Protein AF-V9LK10-F1 (afdb_monomer_lite)

Secondary structure (DSSP, 8-state):
---------TTSSSPPP-------PPPSSSPTT--PPPPPP----HHHHHHHHH--TT-EEEEE---SSS--EEEE---SSSSSSSSGGGS-----PPPPPPPPPPP---

pLDDT: mean 73.23, std 14.3, range [39.81, 94.94]

Structure (mmCIF, N/CA/C/O backbone):
data_AF-V9LK10-F1
#
_entry.id   AF-V9LK10-F1
#
loop_
_atom_site.group_PDB
_atom_site.id
_atom_site.type_symbol
_atom_site.label_atom_id
_atom_site.label_alt_id
_atom_site.label_comp_id
_atom_site.label_asym_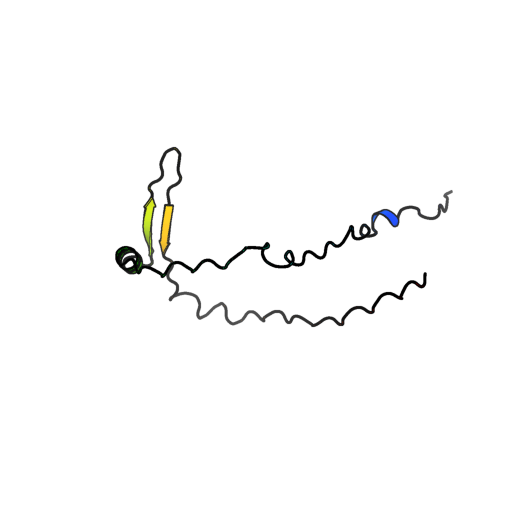id
_atom_site.label_entity_id
_atom_site.label_seq_id
_atom_site.pdbx_PDB_ins_code
_atom_site.Cartn_x
_atom_site.Cartn_y
_atom_site.Cartn_z
_atom_site.occupancy
_atom_site.B_iso_or_equiv
_atom_site.auth_seq_id
_atom_site.auth_comp_id
_atom_site.auth_asym_id
_atom_site.auth_atom_id
_atom_site.pdbx_PDB_model_num
ATOM 1 N N . ARG A 1 1 ? 53.555 -1.771 53.163 1.00 39.81 1 ARG A N 1
ATOM 2 C CA . ARG A 1 1 ? 52.237 -1.257 52.726 1.00 39.81 1 ARG A CA 1
ATOM 3 C C . ARG A 1 1 ? 52.320 -1.070 51.218 1.00 39.81 1 ARG A C 1
ATOM 5 O O . ARG A 1 1 ? 53.034 -0.173 50.812 1.00 39.81 1 ARG A O 1
ATOM 12 N N . SER A 1 2 ? 51.695 -2.010 50.497 1.00 40.66 2 SER A N 1
ATOM 13 C CA . SER A 1 2 ? 51.253 -2.029 49.085 1.00 40.66 2 SER A CA 1
ATOM 14 C C . SER A 1 2 ? 52.255 -1.591 48.000 1.00 40.66 2 SER A C 1
ATOM 16 O O . SER A 1 2 ? 52.613 -0.429 47.965 1.00 40.66 2 SER A O 1
ATOM 18 N N . SER A 1 3 ? 52.874 -2.471 47.199 1.00 47.81 3 SER A N 1
ATOM 19 C CA . SER A 1 3 ? 52.354 -3.380 46.147 1.00 47.81 3 SER A CA 1
ATOM 20 C C . SER A 1 3 ? 52.045 -2.672 44.819 1.00 47.81 3 SER A C 1
ATOM 22 O O . SER A 1 3 ? 50.881 -2.427 44.514 1.00 47.81 3 SER A O 1
ATOM 24 N N . ASP A 1 4 ? 53.084 -2.418 44.019 1.00 46.56 4 ASP A N 1
ATOM 25 C CA . ASP A 1 4 ? 52.957 -2.126 42.587 1.00 46.56 4 ASP A CA 1
ATOM 26 C C . ASP A 1 4 ? 52.949 -3.452 41.811 1.00 46.56 4 ASP A C 1
ATOM 28 O O . ASP A 1 4 ? 53.989 -4.013 41.465 1.00 46.56 4 ASP A O 1
ATOM 32 N N . LEU A 1 5 ? 51.751 -3.997 41.591 1.00 52.72 5 LEU A N 1
ATOM 33 C CA . LEU A 1 5 ? 51.518 -4.984 40.539 1.00 52.72 5 LEU A CA 1
ATOM 34 C C . LEU A 1 5 ? 51.401 -4.208 39.219 1.00 52.72 5 LEU A C 1
ATOM 36 O O . LEU A 1 5 ? 50.606 -3.26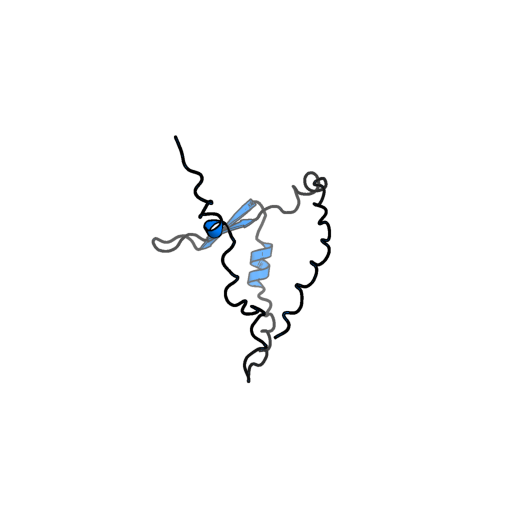7 39.166 1.00 52.72 5 LEU A O 1
ATOM 40 N N . PRO A 1 6 ? 52.142 -4.560 38.152 1.00 47.66 6 PRO A N 1
ATOM 41 C CA . PRO A 1 6 ? 51.912 -3.944 36.856 1.00 47.66 6 PRO A CA 1
ATOM 42 C C . PRO A 1 6 ? 50.502 -4.327 36.406 1.00 47.66 6 PRO A C 1
ATOM 44 O O . PRO A 1 6 ? 50.192 -5.510 36.264 1.00 47.66 6 PRO A O 1
ATOM 47 N N . GLY A 1 7 ? 49.656 -3.305 36.260 1.00 47.53 7 GLY A N 1
ATOM 48 C CA . GLY A 1 7 ? 48.239 -3.400 35.933 1.00 47.53 7 GLY A CA 1
ATOM 49 C C . GLY A 1 7 ? 47.981 -4.320 34.748 1.00 47.53 7 GLY A C 1
ATOM 50 O O . GLY A 1 7 ? 48.120 -3.937 33.585 1.00 47.53 7 GLY A O 1
ATOM 51 N N . GLY A 1 8 ? 47.590 -5.546 35.071 1.00 56.47 8 GLY A N 1
ATOM 52 C CA . GLY A 1 8 ? 46.763 -6.353 34.205 1.00 56.47 8 GLY A CA 1
ATOM 53 C C . GLY A 1 8 ? 45.336 -5.861 34.355 1.00 56.47 8 GLY A C 1
ATOM 54 O O . GLY A 1 8 ? 44.768 -6.068 35.417 1.00 56.47 8 GLY A O 1
ATOM 55 N N . ASP A 1 9 ? 44.815 -5.231 33.299 1.00 59.59 9 ASP A N 1
ATOM 56 C CA . ASP A 1 9 ? 43.380 -5.132 32.960 1.00 59.59 9 ASP A CA 1
ATOM 57 C C . ASP A 1 9 ? 43.036 -4.065 31.899 1.00 59.59 9 ASP A C 1
ATOM 59 O O . ASP A 1 9 ? 41.866 -3.836 31.625 1.00 59.59 9 ASP A O 1
ATOM 63 N N . ASN A 1 10 ? 43.987 -3.492 31.152 1.00 56.00 10 ASN A N 1
ATOM 64 C CA . ASN A 1 10 ? 43.611 -2.672 29.982 1.00 56.00 10 ASN A CA 1
ATOM 65 C C . ASN A 1 10 ? 43.161 -3.498 28.756 1.00 56.00 10 ASN A C 1
ATOM 67 O O . ASN A 1 10 ? 42.811 -2.935 27.721 1.00 56.00 10 ASN A O 1
ATOM 71 N N . LEU A 1 11 ? 43.150 -4.834 28.850 1.00 55.84 11 LEU A N 1
ATOM 72 C CA . LEU A 1 11 ? 42.729 -5.712 27.750 1.00 55.84 11 LEU A CA 1
ATOM 73 C C . LEU A 1 11 ? 41.208 -5.919 27.672 1.00 55.84 11 LEU A C 1
ATOM 75 O O . LEU A 1 11 ? 40.726 -6.429 26.667 1.00 55.84 11 LEU A O 1
ATOM 79 N N . HIS A 1 12 ? 40.445 -5.509 28.691 1.00 59.78 12 HIS A N 1
ATOM 80 C CA . HIS A 1 12 ? 38.980 -5.633 28.683 1.00 59.78 12 HIS A CA 1
ATOM 81 C C . HIS A 1 12 ? 38.258 -4.461 28.009 1.00 59.78 12 HIS A C 1
ATOM 83 O O . HIS A 1 12 ? 37.074 -4.573 27.706 1.00 59.78 12 HIS A O 1
ATOM 89 N N . LEU A 1 13 ? 38.959 -3.350 27.765 1.00 64.50 13 LEU A N 1
ATOM 90 C CA . LEU A 1 13 ? 38.390 -2.142 27.158 1.00 64.50 13 LEU A CA 1
ATOM 91 C C . LEU A 1 13 ? 38.853 -1.919 25.715 1.00 64.50 13 LEU A C 1
ATOM 93 O O . LEU A 1 13 ? 38.409 -0.976 25.061 1.00 64.50 13 LEU A O 1
ATOM 97 N N . ALA A 1 14 ? 39.738 -2.777 25.203 1.00 66.50 14 ALA A N 1
ATOM 98 C CA . ALA A 1 14 ? 40.068 -2.768 23.790 1.00 66.50 14 ALA A CA 1
ATOM 99 C C . ALA A 1 14 ? 38.857 -3.298 23.001 1.00 66.50 14 ALA A C 1
ATOM 101 O O . ALA A 1 14 ? 38.330 -4.359 23.351 1.00 66.50 14 ALA A O 1
ATOM 102 N N . PRO A 1 15 ? 38.404 -2.599 21.942 1.00 65.88 15 PRO A N 1
ATOM 103 C CA . PRO A 1 15 ? 37.388 -3.136 21.051 1.00 65.88 15 PRO A CA 1
ATOM 104 C C . PRO A 1 15 ? 37.805 -4.540 20.591 1.00 65.88 15 PRO A C 1
ATOM 106 O O . PRO A 1 15 ? 38.974 -4.723 20.226 1.00 65.88 15 PRO A O 1
ATOM 109 N N . PRO A 1 16 ? 36.902 -5.538 20.624 1.00 68.81 16 PRO A N 1
ATOM 110 C CA . PRO A 1 16 ? 37.235 -6.878 20.166 1.00 68.81 16 PRO A CA 1
ATOM 111 C C . PRO A 1 16 ? 37.764 -6.803 18.734 1.00 68.81 16 PRO A C 1
ATOM 113 O O . PRO A 1 16 ? 37.284 -5.995 17.933 1.00 68.81 16 PRO A O 1
ATOM 116 N N . GLN A 1 17 ? 38.768 -7.630 18.420 1.00 68.88 17 GLN A N 1
ATOM 117 C CA . GLN A 1 17 ? 39.336 -7.671 17.073 1.00 68.88 17 GLN A CA 1
ATOM 118 C C . GLN A 1 17 ? 38.190 -7.841 16.072 1.00 68.88 17 GLN A C 1
ATOM 120 O O . GLN A 1 17 ? 37.356 -8.727 16.285 1.00 68.88 17 GLN A O 1
ATOM 125 N N . PRO A 1 18 ? 38.104 -6.998 15.028 1.00 63.72 18 PRO A N 1
ATOM 126 C CA . PRO A 1 18 ? 36.994 -7.047 14.093 1.00 63.72 18 PRO A CA 1
ATOM 127 C C . PRO A 1 18 ? 36.937 -8.446 13.481 1.00 63.72 18 PRO A C 1
ATOM 129 O O . PRO A 1 18 ? 37.784 -8.829 12.673 1.00 63.72 18 PRO A O 1
ATOM 132 N N . ALA A 1 19 ? 35.959 -9.241 13.919 1.00 65.88 19 ALA A N 1
ATOM 133 C CA . ALA A 1 19 ? 35.711 -10.551 13.351 1.00 65.88 19 ALA A CA 1
ATOM 134 C C . ALA A 1 19 ? 35.414 -10.360 11.869 1.00 65.88 19 ALA A C 1
ATOM 136 O O . ALA A 1 19 ? 34.735 -9.394 11.520 1.00 65.88 19 ALA A O 1
ATOM 137 N N . LYS A 1 20 ? 35.965 -11.265 11.044 1.00 64.12 20 LYS A N 1
ATOM 138 C CA . LYS A 1 20 ? 35.756 -11.404 9.594 1.00 64.12 20 LYS A CA 1
ATOM 139 C C . LYS A 1 20 ? 34.773 -10.358 9.073 1.00 64.12 20 LYS A C 1
ATOM 141 O O . LYS A 1 20 ? 33.563 -10.583 9.102 1.00 64.12 20 LYS A O 1
ATOM 146 N N . GLN A 1 21 ? 35.307 -9.217 8.631 1.00 60.72 21 GLN A N 1
ATOM 147 C CA . GLN A 1 21 ? 34.586 -8.301 7.761 1.00 60.72 21 GLN A CA 1
ATOM 148 C C . GLN A 1 21 ? 34.287 -9.097 6.494 1.00 60.72 21 GLN A C 1
ATOM 150 O O . GLN A 1 21 ? 35.022 -9.039 5.510 1.00 60.72 21 GLN A O 1
ATOM 155 N N . PHE A 1 22 ? 33.223 -9.899 6.520 1.00 60.12 22 PHE A N 1
ATOM 156 C CA . PHE A 1 22 ? 32.513 -10.179 5.298 1.00 60.12 22 PHE A CA 1
ATOM 157 C C . PHE A 1 22 ? 32.165 -8.793 4.810 1.00 60.12 22 PHE A C 1
ATOM 159 O O . PHE A 1 22 ? 31.480 -8.035 5.497 1.00 60.12 22 PHE A O 1
ATOM 166 N N . LEU A 1 23 ? 32.785 -8.413 3.703 1.00 57.59 23 LEU A N 1
ATOM 167 C CA . LEU A 1 23 ? 32.318 -7.318 2.896 1.00 57.59 23 LEU A CA 1
ATOM 168 C C . LEU A 1 23 ? 30.843 -7.639 2.666 1.00 57.59 23 LEU A C 1
ATOM 170 O O . LEU A 1 23 ? 30.508 -8.417 1.779 1.00 57.59 23 LEU A O 1
ATOM 174 N N . ILE A 1 24 ? 29.966 -7.097 3.511 1.00 59.81 24 ILE A N 1
ATOM 175 C CA . ILE A 1 24 ? 28.522 -7.121 3.310 1.00 59.81 24 ILE A CA 1
ATOM 176 C C . ILE A 1 24 ? 28.235 -6.060 2.243 1.00 59.81 24 ILE A C 1
ATOM 178 O O . ILE A 1 24 ? 27.386 -5.190 2.389 1.00 59.81 24 ILE A O 1
ATOM 182 N N . SER A 1 25 ? 28.997 -6.106 1.141 1.00 60.53 25 SER A N 1
ATOM 183 C CA . SER A 1 25 ? 28.433 -5.745 -0.140 1.00 60.53 25 SER A CA 1
ATOM 184 C C . SER A 1 25 ? 27.149 -6.558 -0.276 1.00 60.53 25 SER A C 1
ATOM 186 O O . SER A 1 25 ? 27.128 -7.717 0.167 1.00 60.53 25 SER A O 1
ATOM 188 N N . PRO A 1 26 ? 26.094 -6.015 -0.899 1.00 65.00 26 PRO A N 1
ATOM 189 C CA . PRO A 1 26 ? 25.031 -6.891 -1.358 1.00 65.00 26 PRO A CA 1
ATOM 190 C C . PRO A 1 26 ? 25.684 -8.050 -2.134 1.00 65.00 26 PRO A C 1
ATOM 192 O O . PRO A 1 26 ? 26.693 -7.817 -2.816 1.00 65.00 26 PRO A O 1
ATOM 195 N N . PRO A 1 27 ? 25.211 -9.299 -1.961 1.00 61.84 27 PRO A N 1
ATOM 196 C CA . PRO A 1 27 ? 25.780 -10.439 -2.664 1.00 61.84 27 PRO A CA 1
ATOM 197 C C . PRO A 1 27 ? 25.914 -10.093 -4.145 1.00 61.84 27 PRO A C 1
ATOM 199 O O . PRO A 1 27 ? 25.036 -9.453 -4.728 1.00 61.84 27 PRO A O 1
ATOM 202 N N . ALA A 1 28 ? 27.068 -10.443 -4.711 1.00 63.00 28 ALA A N 1
ATOM 203 C CA . ALA A 1 28 ? 27.399 -10.124 -6.084 1.00 63.00 28 ALA A CA 1
ATOM 204 C C . ALA A 1 28 ? 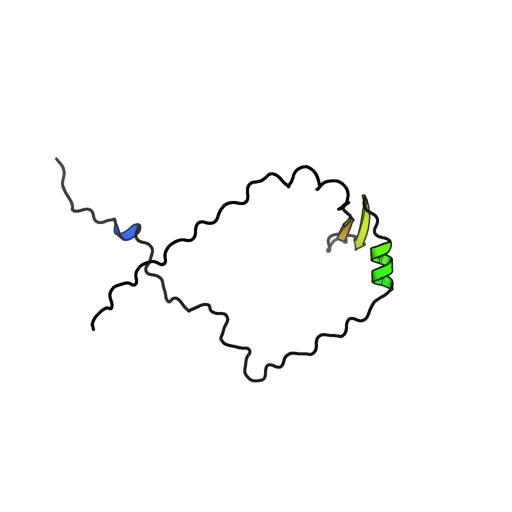26.312 -10.678 -7.009 1.00 63.00 28 ALA A C 1
ATOM 206 O O . ALA A 1 28 ? 26.210 -11.891 -7.169 1.00 63.00 28 ALA A O 1
ATOM 207 N N . SER A 1 29 ? 25.561 -9.765 -7.631 1.00 65.88 29 SER A N 1
ATOM 208 C CA . SER A 1 29 ? 24.573 -10.000 -8.690 1.00 65.88 29 SER A CA 1
ATOM 209 C C . SER A 1 29 ? 23.409 -10.955 -8.357 1.00 65.88 29 SER A C 1
ATOM 211 O O . SER A 1 29 ? 23.500 -11.808 -7.475 1.00 65.88 29 SER A O 1
ATOM 213 N N . PRO A 1 30 ? 22.276 -10.831 -9.071 1.00 78.00 30 PRO A N 1
ATOM 214 C CA . PRO A 1 30 ? 21.227 -11.840 -9.017 1.00 78.00 30 PRO A CA 1
ATOM 215 C C . PRO A 1 30 ? 21.759 -13.240 -9.395 1.00 78.00 30 PRO A C 1
ATOM 217 O O . PRO A 1 30 ? 22.725 -13.334 -10.158 1.00 78.00 30 PRO A O 1
ATOM 220 N N . PRO A 1 31 ? 21.148 -14.333 -8.898 1.00 78.88 31 PRO A N 1
ATOM 221 C CA . PRO A 1 31 ? 21.548 -15.695 -9.252 1.00 78.88 31 PRO A CA 1
ATOM 222 C C . PRO A 1 31 ? 21.543 -15.958 -10.764 1.00 78.88 31 PRO A C 1
ATOM 224 O O . PRO A 1 31 ? 20.802 -15.330 -11.522 1.00 78.88 31 PRO A O 1
ATOM 227 N N . VAL A 1 32 ? 22.323 -16.951 -11.201 1.00 83.25 32 VAL A N 1
ATOM 228 C CA . VAL A 1 32 ? 22.309 -17.433 -12.592 1.00 83.25 32 VAL A CA 1
ATOM 229 C C . VAL A 1 32 ? 20.881 -17.836 -12.981 1.00 83.25 32 VAL A C 1
ATOM 231 O O . VAL A 1 32 ? 20.269 -18.666 -12.313 1.00 83.25 32 VAL A O 1
ATOM 234 N N . GLY A 1 33 ? 20.357 -17.242 -14.056 1.00 82.75 33 GLY A N 1
ATOM 235 C CA . GLY A 1 33 ? 18.988 -17.464 -14.534 1.00 82.75 33 GLY A CA 1
ATOM 236 C C . GLY A 1 33 ? 17.942 -16.489 -13.983 1.00 82.75 33 GLY A C 1
ATOM 237 O O . GLY A 1 33 ? 16.790 -16.563 -14.400 1.00 82.75 33 GLY A O 1
ATOM 238 N N . TRP A 1 34 ? 18.314 -15.558 -13.096 1.00 84.44 34 TRP A N 1
ATOM 239 C CA . TRP A 1 34 ? 17.427 -14.459 -12.721 1.00 84.44 34 TRP A CA 1
ATOM 240 C C . TRP A 1 34 ? 17.203 -13.544 -13.924 1.00 84.44 34 TRP A C 1
ATOM 242 O O . TRP A 1 34 ? 18.149 -13.024 -14.519 1.00 84.44 34 TRP A O 1
ATOM 252 N N . GLN A 1 35 ? 15.938 -13.357 -14.272 1.00 87.31 35 GLN A N 1
ATOM 253 C CA . GLN A 1 35 ? 15.503 -12.399 -15.273 1.00 87.31 35 GLN A CA 1
ATOM 254 C C . GLN A 1 35 ? 14.622 -11.375 -14.576 1.00 87.31 35 GLN A C 1
ATOM 256 O O . GLN A 1 35 ? 13.806 -11.729 -13.722 1.00 87.31 35 GLN A O 1
ATOM 261 N N . GLN A 1 36 ? 14.808 -10.107 -14.933 1.00 84.00 36 GLN A N 1
ATOM 262 C CA . GLN A 1 36 ? 13.875 -9.068 -14.538 1.00 84.00 36 GLN A CA 1
ATOM 263 C C . GLN A 1 36 ? 12.503 -9.449 -15.095 1.00 84.00 36 GLN A C 1
ATOM 265 O O . GLN A 1 36 ? 12.368 -9.730 -16.285 1.00 84.00 36 GLN A O 1
ATOM 270 N N . ILE A 1 37 ? 11.518 -9.527 -14.210 1.00 87.06 37 ILE A N 1
ATOM 271 C CA . ILE A 1 37 ? 10.133 -9.748 -14.605 1.00 87.06 37 ILE A CA 1
ATOM 272 C C . ILE A 1 37 ? 9.607 -8.400 -15.089 1.00 87.06 37 ILE A C 1
ATOM 274 O O . ILE A 1 37 ? 9.932 -7.372 -14.492 1.00 87.06 37 ILE A O 1
ATOM 278 N N . ASP A 1 38 ? 8.826 -8.406 -16.166 1.00 86.81 38 ASP A N 1
ATOM 279 C CA . ASP A 1 38 ? 8.120 -7.203 -16.589 1.00 86.81 38 ASP A CA 1
ATOM 280 C C . ASP A 1 38 ? 7.185 -6.763 -15.465 1.00 86.81 38 ASP A C 1
ATOM 282 O O . ASP A 1 38 ? 6.328 -7.530 -15.008 1.00 86.81 38 ASP A O 1
ATOM 286 N N . ASP A 1 39 ? 7.366 -5.524 -15.011 1.00 83.12 39 ASP A N 1
ATOM 287 C CA . ASP A 1 39 ? 6.443 -4.919 -14.064 1.00 83.12 39 ASP A CA 1
ATOM 288 C C . ASP A 1 39 ? 5.037 -4.965 -14.667 1.00 83.12 39 ASP A C 1
ATOM 290 O O . ASP A 1 39 ? 4.831 -4.683 -15.854 1.00 83.12 39 ASP A O 1
ATOM 294 N N . ALA A 1 40 ? 4.053 -5.336 -13.848 1.00 83.62 40 ALA A N 1
ATOM 295 C CA . ALA A 1 40 ? 2.668 -5.320 -14.283 1.00 83.62 40 ALA A CA 1
ATOM 296 C C . ALA A 1 40 ? 2.321 -3.915 -14.794 1.00 83.62 40 ALA A C 1
ATOM 298 O O . ALA A 1 40 ? 2.567 -2.916 -14.113 1.00 83.62 40 ALA A O 1
ATOM 299 N N . THR A 1 41 ? 1.731 -3.831 -15.988 1.00 80.56 41 THR A N 1
ATOM 300 C CA . THR A 1 41 ? 1.214 -2.558 -16.484 1.00 80.56 41 THR A CA 1
ATOM 301 C C . THR A 1 41 ? 0.153 -2.062 -15.504 1.00 80.56 41 THR A C 1
ATOM 303 O O . THR A 1 41 ? -0.756 -2.824 -15.156 1.00 80.56 41 THR A O 1
ATOM 306 N N . PRO A 1 42 ? 0.255 -0.816 -15.008 1.00 78.38 42 PRO A N 1
ATOM 307 C CA . PRO A 1 42 ? -0.690 -0.329 -14.022 1.00 78.38 42 PRO A CA 1
ATOM 308 C C . PRO A 1 42 ? -2.072 -0.256 -14.669 1.00 78.38 42 PRO A C 1
ATOM 310 O O . PRO A 1 42 ? -2.341 0.593 -15.520 1.00 78.38 42 PRO A O 1
ATOM 313 N N . ILE A 1 43 ? -2.953 -1.171 -14.276 1.00 82.56 43 ILE A N 1
ATOM 314 C CA . ILE A 1 43 ? -4.364 -1.105 -14.634 1.00 82.56 43 ILE A CA 1
ATOM 315 C C . ILE A 1 43 ? -4.968 -0.010 -13.765 1.00 82.56 43 ILE A C 1
ATOM 317 O O . ILE A 1 43 ? -5.013 -0.121 -12.538 1.00 82.56 43 ILE A O 1
ATOM 321 N N . ILE A 1 44 ? -5.412 1.068 -14.406 1.00 86.25 44 ILE A N 1
ATOM 322 C CA . ILE A 1 44 ? -6.059 2.176 -13.711 1.00 86.25 44 ILE A CA 1
ATOM 323 C C . ILE A 1 44 ? -7.427 1.692 -13.231 1.00 86.25 44 ILE A C 1
ATOM 325 O O . ILE A 1 44 ? -8.348 1.503 -14.024 1.00 86.25 44 ILE A O 1
ATOM 329 N N . ASN A 1 45 ? -7.554 1.485 -11.923 1.00 86.69 45 ASN A N 1
ATOM 330 C CA . ASN A 1 45 ? -8.829 1.185 -11.291 1.00 86.69 45 ASN A CA 1
ATOM 331 C C . ASN A 1 45 ? -9.551 2.499 -10.943 1.00 86.69 45 ASN A C 1
ATOM 333 O O . ASN A 1 45 ? -9.137 3.232 -10.042 1.00 86.69 45 ASN A O 1
ATOM 337 N N . TYR A 1 46 ? -10.638 2.789 -11.660 1.00 90.88 46 TYR A N 1
ATOM 338 C CA . TYR A 1 46 ? -11.433 4.006 -11.473 1.00 90.88 46 TYR A CA 1
ATOM 339 C C . TYR A 1 46 ? -12.163 4.063 -10.128 1.00 90.88 46 TYR A C 1
ATOM 341 O O . TYR A 1 46 ? -12.354 5.156 -9.597 1.00 90.88 46 TYR A O 1
ATOM 349 N N . ASP A 1 47 ? -12.509 2.916 -9.542 1.00 88.12 47 ASP A N 1
ATOM 350 C CA . ASP A 1 47 ? -13.161 2.868 -8.232 1.00 88.12 47 ASP A CA 1
ATOM 351 C C . ASP A 1 47 ? -12.208 3.356 -7.138 1.00 88.12 47 ASP A C 1
ATOM 353 O O . ASP A 1 47 ? -12.617 4.094 -6.244 1.00 88.12 47 ASP A O 1
ATOM 357 N N . LEU A 1 48 ? -10.916 3.012 -7.245 1.00 84.56 48 LEU A N 1
ATOM 358 C CA . LEU A 1 48 ? -9.886 3.500 -6.324 1.00 84.56 48 LEU A CA 1
ATOM 359 C C . LEU A 1 48 ? -9.677 5.008 -6.469 1.00 84.56 48 LEU A C 1
ATOM 361 O O . LEU A 1 48 ? -9.587 5.704 -5.463 1.00 84.56 48 LEU A O 1
ATOM 365 N N . LEU A 1 49 ? -9.649 5.525 -7.702 1.00 86.75 49 LEU A N 1
ATOM 366 C CA . LEU A 1 49 ? -9.549 6.969 -7.944 1.00 86.75 49 LEU A CA 1
ATOM 367 C C . LEU A 1 49 ? -10.735 7.720 -7.336 1.00 86.75 49 LEU A C 1
ATOM 369 O O . LEU A 1 49 ? -10.549 8.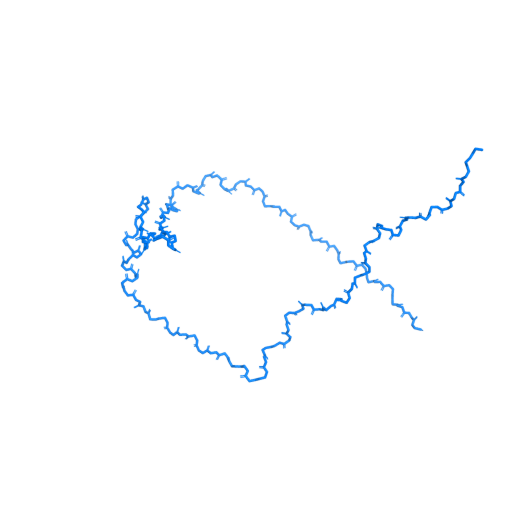746 -6.689 1.00 86.75 49 LEU A O 1
ATOM 373 N N . TYR A 1 50 ? -11.948 7.200 -7.517 1.00 88.69 50 TYR A N 1
ATOM 374 C CA . TYR A 1 50 ? -13.153 7.793 -6.953 1.00 88.69 50 TYR A CA 1
ATOM 375 C C . TYR A 1 50 ? -13.176 7.722 -5.427 1.00 88.69 50 TYR A C 1
ATOM 377 O O . TYR A 1 50 ? -13.527 8.705 -4.778 1.00 88.69 50 TYR A O 1
ATOM 385 N N . ALA A 1 51 ? -12.781 6.583 -4.853 1.00 84.00 51 ALA A N 1
ATOM 386 C CA . ALA A 1 51 ? -12.670 6.421 -3.411 1.00 84.00 51 ALA A CA 1
ATOM 387 C C . ALA A 1 51 ? -11.694 7.448 -2.831 1.00 84.00 51 ALA A C 1
ATOM 389 O O . ALA A 1 51 ? -12.071 8.160 -1.911 1.00 84.00 51 ALA A O 1
ATOM 390 N N . VAL A 1 52 ? -10.503 7.593 -3.424 1.00 83.69 52 VAL A N 1
ATOM 391 C CA . VAL A 1 52 ? -9.496 8.582 -3.010 1.00 83.69 52 VAL A CA 1
ATOM 392 C C . VAL A 1 52 ? -10.000 10.014 -3.186 1.00 83.69 52 VAL A C 1
ATOM 394 O O . VAL A 1 52 ? -9.827 10.820 -2.285 1.00 83.69 52 VAL A O 1
ATOM 397 N N . ALA A 1 53 ? -10.673 10.337 -4.293 1.00 85.50 53 ALA A N 1
ATOM 398 C CA . ALA A 1 53 ? -11.236 11.672 -4.517 1.00 85.50 53 ALA A CA 1
ATOM 399 C C . ALA A 1 53 ? -12.366 12.025 -3.536 1.00 85.50 53 ALA A C 1
ATOM 401 O O . ALA A 1 53 ? -12.627 13.200 -3.289 1.00 85.50 53 ALA A O 1
ATOM 402 N N . LYS A 1 54 ? -13.051 11.014 -2.993 1.00 83.50 54 LYS A N 1
ATOM 403 C CA . LYS A 1 54 ? -14.042 11.189 -1.933 1.00 83.50 54 LYS A CA 1
ATOM 404 C C . LYS A 1 54 ? -13.431 11.376 -0.555 1.00 83.50 54 LYS A C 1
ATOM 406 O O . LYS A 1 54 ? -14.153 11.865 0.302 1.00 83.50 54 LYS A O 1
ATOM 411 N N . LEU A 1 55 ? -12.173 10.981 -0.342 1.00 84.31 55 LEU A N 1
ATOM 412 C CA . LEU A 1 55 ? -11.496 11.152 0.938 1.00 84.31 55 LEU A CA 1
ATOM 413 C C . LEU A 1 55 ? -11.276 12.647 1.198 1.00 84.31 55 LEU A C 1
ATOM 415 O O . LEU A 1 55 ? -10.382 13.266 0.626 1.00 84.31 55 LEU A O 1
ATOM 419 N N . GLY A 1 56 ? -12.115 13.223 2.053 1.00 78.00 56 GLY A N 1
ATOM 420 C CA . GLY A 1 56 ? -11.999 14.591 2.532 1.00 78.00 56 GLY A CA 1
ATOM 421 C C . GLY A 1 56 ? -11.154 14.675 3.808 1.00 78.00 56 GLY A C 1
ATOM 422 O O . GLY A 1 56 ? -11.227 13.775 4.653 1.00 78.00 56 GLY A O 1
ATOM 423 N N . PRO A 1 57 ? -10.362 15.744 3.983 1.00 77.56 57 PRO A N 1
ATOM 424 C CA . PRO A 1 57 ? -9.674 16.007 5.240 1.00 77.56 57 PRO A CA 1
ATOM 425 C C . PRO A 1 57 ? -10.665 16.145 6.401 1.00 77.56 57 PRO A C 1
ATOM 427 O O . PRO A 1 57 ? -11.759 16.691 6.255 1.00 77.56 57 PRO A O 1
ATOM 430 N N . GLY A 1 58 ? -10.296 15.598 7.561 1.00 70.19 58 GLY A N 1
ATOM 431 C CA . GLY A 1 58 ? -11.136 15.608 8.765 1.00 70.19 58 GLY A CA 1
ATOM 432 C C . GLY A 1 58 ? -12.206 14.509 8.835 1.00 70.19 58 GLY A C 1
ATOM 433 O O . GLY A 1 58 ? -12.756 14.274 9.914 1.00 70.19 58 GLY A O 1
ATOM 434 N N . GLU A 1 59 ? -12.465 13.777 7.748 1.00 74.88 59 GLU A N 1
ATOM 435 C CA . GLU A 1 59 ? -13.350 12.611 7.770 1.00 74.88 59 GLU A CA 1
ATOM 436 C C . GLU A 1 59 ? -12.582 11.321 8.108 1.00 74.88 59 GLU A C 1
ATOM 438 O O . GLU A 1 59 ? -11.442 11.094 7.688 1.00 74.88 59 GLU A O 1
ATOM 443 N N . LYS A 1 60 ? -13.218 10.458 8.911 1.00 77.75 60 LYS A N 1
ATOM 444 C CA . LYS A 1 60 ? -12.704 9.127 9.252 1.00 77.75 60 LYS A CA 1
ATOM 445 C C . LYS A 1 60 ? -13.352 8.099 8.342 1.00 77.75 60 LYS A C 1
ATOM 447 O O . LYS A 1 60 ? -14.567 7.920 8.391 1.00 77.75 60 LYS A O 1
ATOM 452 N N . TYR A 1 61 ? -12.539 7.383 7.577 1.00 83.50 61 TYR A N 1
ATOM 453 C CA . TYR A 1 61 ? -13.022 6.344 6.674 1.00 83.50 61 TYR A CA 1
ATOM 454 C C . TYR A 1 61 ? -12.675 4.975 7.236 1.00 83.50 61 TYR A C 1
ATOM 456 O O . TYR A 1 61 ? -11.517 4.557 7.224 1.00 83.50 61 TYR A O 1
ATOM 464 N N . GLU A 1 62 ? -13.682 4.279 7.758 1.00 85.00 62 GLU A N 1
ATOM 465 C CA . GLU A 1 62 ? -13.531 2.898 8.202 1.00 85.00 62 GLU A CA 1
ATOM 466 C C . GLU A 1 62 ? -13.500 1.973 6.980 1.00 85.00 62 GLU A C 1
ATOM 468 O O . GLU A 1 62 ? -14.499 1.789 6.289 1.00 85.00 62 GLU A O 1
ATOM 473 N N . LEU A 1 63 ? -12.322 1.416 6.694 1.00 84.81 63 LEU A N 1
ATOM 474 C CA . LEU A 1 63 ? -12.121 0.462 5.603 1.00 84.81 63 LEU A CA 1
ATOM 475 C C . LEU A 1 63 ? -12.537 -0.947 6.015 1.00 84.81 63 LEU A C 1
ATOM 477 O O . LEU A 1 63 ? -13.033 -1.723 5.199 1.00 84.81 63 LEU A O 1
ATOM 481 N N . HIS A 1 64 ? -12.305 -1.290 7.281 1.00 88.00 64 HIS A N 1
ATOM 482 C CA . HIS A 1 64 ? -12.668 -2.583 7.830 1.00 88.00 64 HIS A CA 1
ATOM 483 C C . HIS A 1 64 ? -13.079 -2.435 9.287 1.00 88.00 64 HIS A C 1
ATOM 485 O O . HIS A 1 64 ? -12.295 -1.944 10.098 1.00 88.00 64 HIS A O 1
ATOM 491 N N . ALA A 1 65 ? -14.285 -2.895 9.612 1.00 91.44 65 ALA A N 1
ATOM 492 C CA . ALA A 1 65 ? -14.738 -2.955 10.989 1.00 91.44 65 ALA A CA 1
ATOM 493 C C . ALA A 1 65 ? -13.933 -3.990 11.775 1.00 91.44 65 ALA A C 1
ATOM 495 O O . ALA A 1 65 ? -13.586 -5.056 11.264 1.00 91.44 65 ALA A O 1
ATOM 496 N N . GLY A 1 66 ? -13.642 -3.676 13.033 1.00 93.00 66 GLY A N 1
ATOM 497 C CA . GLY A 1 66 ? -12.982 -4.621 13.923 1.00 93.00 66 GLY A CA 1
ATOM 498 C C . GLY A 1 66 ? -13.879 -5.827 14.190 1.00 93.00 66 GLY A C 1
ATOM 499 O O . GLY A 1 66 ? -15.083 -5.682 14.401 1.00 93.00 66 GLY A O 1
ATOM 500 N N . THR A 1 67 ? -13.284 -7.013 14.210 1.00 92.94 67 THR A N 1
ATOM 501 C CA . THR A 1 67 ? -13.925 -8.235 14.702 1.00 92.94 67 THR A CA 1
ATOM 502 C C . THR A 1 67 ? -13.235 -8.695 15.983 1.00 92.94 67 THR A C 1
ATOM 504 O O . THR A 1 67 ? -12.233 -8.125 16.407 1.00 92.94 67 THR A O 1
ATOM 507 N N . GLU A 1 68 ? -13.737 -9.760 16.602 1.00 94.94 68 GLU A N 1
ATOM 508 C CA . GLU A 1 68 ? -13.118 -10.338 17.801 1.00 94.94 68 GLU A CA 1
ATOM 509 C C . GLU A 1 68 ? -11.665 -10.799 17.562 1.00 94.94 68 GLU A C 1
ATOM 511 O O . GLU A 1 68 ? -10.853 -10.805 18.483 1.00 94.94 68 GLU A O 1
ATOM 516 N N . SER A 1 69 ? -11.316 -11.135 16.313 1.00 94.62 69 SER A N 1
ATOM 517 C CA . SER A 1 69 ? -9.987 -11.631 15.935 1.00 94.62 69 SER A CA 1
ATOM 518 C C . SER A 1 69 ? -9.171 -10.650 15.084 1.00 94.62 69 SER A C 1
ATOM 520 O O . SER A 1 69 ? -8.002 -10.934 14.810 1.00 94.62 69 SER A O 1
ATOM 522 N N . THR A 1 70 ? -9.748 -9.532 14.630 1.00 91.12 70 THR A N 1
ATOM 523 C CA . THR A 1 70 ? -9.070 -8.571 13.744 1.00 91.12 70 THR A CA 1
ATOM 524 C C . THR A 1 70 ? -9.319 -7.126 14.180 1.00 91.12 70 THR A C 1
ATOM 526 O O . THR A 1 70 ? -10.460 -6.755 14.449 1.00 91.12 70 THR A O 1
ATOM 529 N N . PRO A 1 71 ? -8.283 -6.272 14.240 1.00 93.88 71 PRO A N 1
ATOM 530 C CA . PRO A 1 71 ? -8.468 -4.863 14.568 1.00 93.88 71 PRO A CA 1
ATOM 531 C C . PRO A 1 71 ? -9.197 -4.116 13.439 1.00 93.88 71 PRO A C 1
ATOM 533 O O . PRO A 1 71 ? -9.111 -4.501 12.272 1.00 93.88 71 PRO A O 1
ATOM 536 N N . SER A 1 72 ? -9.886 -3.027 13.792 1.00 94.25 72 SER A N 1
ATOM 537 C CA . SER A 1 72 ? -10.468 -2.103 12.806 1.00 94.25 72 SER A CA 1
ATOM 538 C C . SER A 1 72 ? -9.362 -1.363 12.045 1.00 94.25 72 SER A C 1
ATOM 540 O O . SER A 1 72 ? -8.308 -1.049 12.607 1.00 94.25 72 SER A O 1
ATOM 542 N N . VAL A 1 73 ? -9.614 -1.069 10.770 1.00 92.25 73 VAL A N 1
ATOM 543 C CA . VAL A 1 73 ? -8.737 -0.273 9.906 1.00 92.25 73 VAL A CA 1
ATOM 544 C C . VAL A 1 73 ? -9.471 1.005 9.526 1.00 92.25 73 VAL A C 1
ATOM 546 O O . VAL A 1 73 ? -10.445 0.971 8.774 1.00 92.25 73 VAL A O 1
ATOM 549 N N . VAL A 1 74 ? -8.979 2.139 10.027 1.00 89.31 74 VAL A N 1
ATOM 550 C CA . VAL A 1 74 ? -9.564 3.464 9.790 1.00 89.31 74 VAL A CA 1
ATOM 551 C C . VAL A 1 74 ? -8.515 4.395 9.201 1.00 89.31 74 VAL A C 1
ATOM 553 O O . VAL A 1 74 ? -7.441 4.579 9.775 1.00 89.31 74 VAL A O 1
ATOM 556 N N . VAL A 1 75 ? -8.848 5.022 8.078 1.00 87.88 75 VAL A N 1
ATOM 557 C CA . VAL A 1 75 ? -8.037 6.067 7.454 1.00 87.88 75 VAL A CA 1
ATOM 558 C C . VAL A 1 75 ? -8.449 7.415 8.032 1.00 87.88 75 VAL A C 1
ATOM 560 O O . VAL A 1 75 ? -9.626 7.775 8.008 1.00 87.88 75 VAL A O 1
ATOM 563 N N . HIS A 1 76 ? -7.471 8.148 8.559 1.00 86.75 76 HIS A N 1
ATOM 564 C CA . HIS A 1 76 ? -7.619 9.547 8.948 1.00 86.75 76 HIS A CA 1
ATOM 565 C C . HIS A 1 76 ? -6.897 10.395 7.906 1.00 86.75 76 HIS A C 1
ATOM 567 O O . HIS A 1 76 ? -5.695 10.226 7.704 1.00 86.75 76 HIS A O 1
ATOM 573 N N . VAL A 1 77 ? -7.636 11.271 7.231 1.00 84.00 77 VAL A N 1
ATOM 574 C CA . VAL A 1 77 ? -7.077 12.182 6.231 1.00 84.00 77 VAL A CA 1
ATOM 575 C C . VAL A 1 77 ? -6.649 13.462 6.944 1.00 84.00 77 VAL A C 1
ATOM 577 O O . VAL A 1 77 ? -7.488 14.153 7.527 1.00 84.00 77 VAL A O 1
ATOM 580 N N . CYS A 1 78 ? -5.351 13.759 6.928 1.00 80.25 78 CYS A N 1
ATOM 581 C CA . CYS A 1 78 ? -4.819 15.019 7.442 1.00 80.25 78 CYS A CA 1
ATOM 582 C C . CYS A 1 78 ? -4.874 16.100 6.358 1.00 80.25 78 CYS A C 1
ATOM 584 O O . CYS A 1 78 ? -4.583 15.817 5.196 1.00 80.25 78 CYS A O 1
ATOM 586 N N . ASP A 1 79 ? -5.178 17.337 6.751 1.00 72.25 79 ASP A N 1
ATOM 587 C CA . ASP A 1 79 ? -4.943 18.506 5.905 1.00 72.25 79 ASP A CA 1
ATOM 588 C C . ASP A 1 79 ? -3.435 18.719 5.748 1.00 72.25 79 ASP A C 1
ATOM 590 O O . ASP A 1 79 ? -2.739 19.046 6.705 1.00 72.25 79 ASP A O 1
ATOM 594 N N . SER A 1 80 ? -2.913 18.531 4.538 1.00 61.34 80 SER A N 1
ATOM 595 C CA . SER A 1 80 ? -1.519 18.847 4.201 1.00 61.34 80 SER A CA 1
ATOM 596 C C . SER A 1 80 ? -1.321 20.288 3.705 1.00 61.34 80 SER A C 1
ATOM 598 O O . SER A 1 80 ? -0.206 20.655 3.360 1.00 61.34 80 SER A O 1
ATOM 600 N N . GLU A 1 81 ? -2.378 21.109 3.663 1.00 60.09 81 GLU A N 1
ATOM 601 C CA . GLU A 1 81 ? -2.371 22.463 3.069 1.00 60.09 81 GLU A CA 1
ATOM 602 C C . GLU A 1 81 ? -2.555 23.603 4.096 1.00 60.09 81 GLU A C 1
ATOM 604 O O . GLU A 1 81 ? -2.823 24.734 3.700 1.00 60.09 81 GLU A O 1
ATOM 609 N N . ALA A 1 82 ? -2.431 23.352 5.409 1.00 57.94 82 ALA A N 1
ATOM 610 C CA . ALA A 1 82 ? -2.731 24.386 6.414 1.00 57.94 82 ALA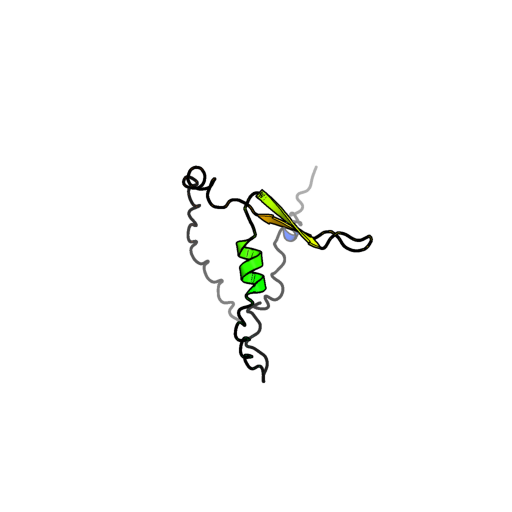 A CA 1
ATOM 611 C C . ALA A 1 82 ? -1.673 24.659 7.500 1.00 57.94 82 ALA A C 1
ATOM 613 O O . ALA A 1 82 ? -1.836 25.650 8.207 1.00 57.94 82 ALA A O 1
ATOM 614 N N . GLU A 1 83 ? -0.594 23.877 7.657 1.00 52.47 83 GLU A N 1
ATOM 615 C CA . GLU A 1 83 ? 0.292 24.056 8.833 1.00 52.47 83 GLU A CA 1
ATOM 616 C C . GLU A 1 83 ? 1.806 23.880 8.590 1.00 52.47 83 GLU A C 1
ATOM 618 O O . GLU A 1 83 ? 2.530 23.565 9.526 1.00 52.47 83 GLU A O 1
ATOM 623 N N . ASP A 1 84 ? 2.338 24.119 7.383 1.00 50.19 84 ASP A N 1
ATOM 624 C CA . ASP A 1 84 ? 3.793 23.945 7.151 1.00 50.19 84 ASP A CA 1
ATOM 625 C C . ASP A 1 84 ? 4.535 25.135 6.513 1.00 50.19 84 ASP A C 1
ATOM 627 O O . ASP A 1 84 ? 5.716 25.023 6.166 1.00 50.19 84 ASP A O 1
ATOM 631 N N . GLU A 1 85 ? 3.912 26.312 6.374 1.00 51.81 85 GLU A N 1
ATOM 632 C CA . GLU A 1 85 ? 4.629 27.465 5.804 1.00 51.81 85 GLU A CA 1
ATOM 633 C C . GLU A 1 85 ? 5.448 28.291 6.809 1.00 51.81 85 GLU A C 1
ATOM 635 O O . GLU A 1 85 ? 6.419 28.924 6.376 1.00 51.81 85 GLU A O 1
ATOM 640 N N . GLU A 1 86 ? 5.153 28.231 8.116 1.00 52.78 86 GLU A N 1
ATOM 641 C CA . GLU A 1 86 ? 5.684 29.208 9.088 1.00 52.78 86 GLU A CA 1
ATOM 642 C C . GLU A 1 86 ? 6.652 28.666 10.165 1.00 52.78 86 GLU A C 1
ATOM 644 O O . GLU A 1 86 ? 7.424 29.460 10.699 1.00 52.78 86 GLU A O 1
ATOM 649 N N . GLU A 1 87 ? 6.727 27.359 10.471 1.00 51.66 87 GLU A N 1
ATOM 650 C CA . GLU A 1 87 ? 7.576 26.890 11.599 1.00 51.66 87 GLU A CA 1
ATOM 651 C C . GLU A 1 87 ? 8.821 26.066 11.199 1.00 51.66 87 GLU A C 1
ATOM 653 O O . GLU A 1 87 ? 9.833 26.063 11.906 1.00 51.66 87 GLU A O 1
ATOM 658 N N . SER A 1 88 ? 8.853 25.459 10.011 1.00 52.22 88 SER A N 1
ATOM 659 C CA . SER A 1 88 ? 9.911 24.493 9.652 1.00 52.22 88 SER A CA 1
ATOM 660 C C . SER A 1 88 ? 11.124 25.093 8.908 1.00 52.22 88 SER A C 1
ATOM 662 O O . SER A 1 88 ? 12.134 24.412 8.704 1.00 52.22 88 SER A O 1
ATOM 664 N N . LYS A 1 89 ? 11.089 26.375 8.507 1.00 55.38 89 LYS A N 1
ATOM 665 C CA . LYS A 1 89 ? 12.130 26.990 7.646 1.00 55.38 89 LYS A CA 1
ATOM 666 C C . LYS A 1 89 ? 13.383 27.490 8.376 1.00 55.38 89 LYS A C 1
ATOM 668 O O . LYS A 1 89 ? 14.342 27.864 7.703 1.00 55.38 89 LYS A O 1
ATOM 673 N N . ASN A 1 90 ? 13.417 27.485 9.712 1.00 58.16 90 ASN A N 1
ATOM 674 C CA . ASN A 1 90 ? 14.492 28.148 10.468 1.00 58.16 90 ASN A CA 1
ATOM 675 C C . ASN A 1 90 ? 15.409 27.217 11.280 1.00 58.16 90 ASN A C 1
ATOM 677 O O . ASN A 1 90 ? 16.232 27.696 12.061 1.00 58.16 90 ASN A O 1
ATOM 681 N N . SER A 1 91 ? 15.325 25.895 11.095 1.00 61.22 91 SER A N 1
ATOM 682 C CA . SER A 1 91 ? 16.306 24.988 11.698 1.00 61.22 91 SER A CA 1
ATOM 683 C C . SER A 1 91 ? 17.595 24.962 10.851 1.00 61.22 91 SER A C 1
ATOM 685 O O . SER A 1 91 ? 17.568 24.602 9.668 1.00 61.22 91 SER A O 1
ATOM 687 N N . PRO A 1 92 ? 18.759 25.372 11.396 1.00 73.06 92 PRO A N 1
ATOM 688 C CA . PRO A 1 92 ? 20.003 25.331 10.643 1.00 73.06 92 PRO A CA 1
ATOM 689 C C . PRO A 1 92 ? 20.383 23.872 10.368 1.00 73.06 92 PRO A C 1
ATOM 691 O O . PRO A 1 92 ? 20.685 23.115 11.290 1.00 73.06 92 PRO A O 1
ATOM 694 N N . LYS A 1 93 ? 20.386 23.481 9.086 1.00 77.50 93 LYS A N 1
ATOM 695 C CA . LYS A 1 93 ? 20.844 22.155 8.641 1.00 77.50 93 LYS A CA 1
ATOM 696 C C . LYS A 1 93 ? 22.229 21.873 9.245 1.00 77.50 93 LYS A C 1
ATOM 698 O O . LYS A 1 93 ? 23.142 22.682 9.033 1.00 77.50 93 LYS A O 1
ATOM 703 N N . PRO A 1 94 ? 22.421 20.761 9.977 1.00 75.38 94 PRO A N 1
ATOM 704 C CA . PRO A 1 94 ? 23.716 20.442 10.560 1.00 75.38 94 PRO A CA 1
ATOM 705 C C . PRO A 1 94 ? 24.758 20.313 9.445 1.00 75.38 94 PRO A C 1
ATOM 707 O O . PRO A 1 94 ? 24.590 19.550 8.493 1.00 75.38 94 PRO A O 1
ATOM 710 N N . LYS A 1 95 ? 25.839 21.093 9.537 1.00 79.00 95 LYS A N 1
ATOM 711 C CA . LYS A 1 95 ? 26.947 21.024 8.579 1.00 79.00 95 LYS A CA 1
ATOM 712 C C . LYS A 1 95 ? 27.749 19.753 8.850 1.00 79.00 95 LYS A C 1
ATOM 714 O O . LYS A 1 95 ? 28.463 19.672 9.846 1.00 79.00 95 LYS A O 1
ATOM 719 N N . ILE A 1 96 ? 27.645 18.772 7.957 1.00 82.56 96 ILE A N 1
ATOM 720 C CA . ILE A 1 96 ? 28.486 17.572 7.985 1.00 82.56 96 ILE A CA 1
ATOM 721 C C . ILE A 1 96 ? 29.893 17.977 7.536 1.00 82.56 96 ILE A C 1
ATOM 723 O O . ILE A 1 96 ? 30.104 18.353 6.384 1.00 82.56 96 ILE A O 1
ATOM 727 N N . ILE A 1 97 ? 30.858 17.926 8.455 1.00 85.56 97 ILE A N 1
ATOM 728 C CA . ILE A 1 97 ? 32.264 18.200 8.150 1.00 85.56 97 ILE A CA 1
ATOM 729 C C . ILE A 1 97 ? 32.877 16.932 7.556 1.00 85.56 97 ILE A C 1
ATOM 731 O O . ILE A 1 97 ? 32.882 15.878 8.191 1.00 85.56 97 ILE A O 1
ATOM 735 N N . GLN A 1 98 ? 33.411 17.037 6.340 1.00 83.88 98 GLN A N 1
ATOM 736 C CA . GLN A 1 98 ? 34.112 15.937 5.690 1.00 83.88 98 GLN A CA 1
ATOM 737 C C . GLN A 1 98 ? 35.384 15.589 6.474 1.00 83.88 98 GLN A C 1
ATOM 739 O O . GLN A 1 98 ? 36.277 16.422 6.639 1.00 83.88 98 GLN A O 1
ATOM 744 N N . THR A 1 99 ? 35.484 14.349 6.947 1.00 82.75 99 THR A N 1
ATOM 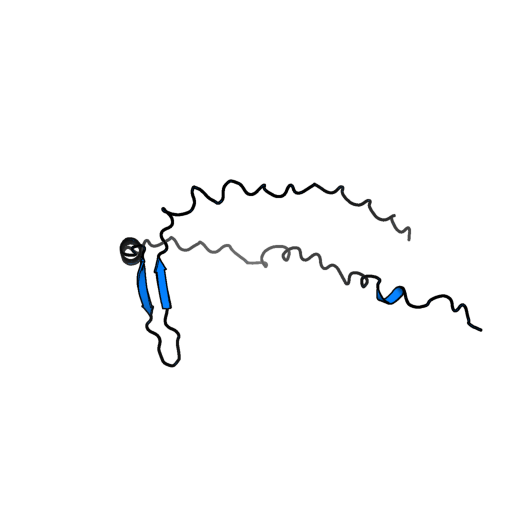745 C CA . THR A 1 99 ? 36.692 13.862 7.614 1.00 82.75 99 THR A CA 1
ATOM 746 C C . THR A 1 99 ? 37.740 13.451 6.582 1.00 82.75 99 THR A C 1
ATOM 748 O O . THR A 1 99 ? 37.435 12.931 5.505 1.00 82.75 99 THR A O 1
ATOM 751 N N . ARG A 1 100 ? 39.016 13.696 6.896 1.00 85.69 100 ARG A N 1
ATOM 752 C CA . ARG A 1 100 ? 40.126 13.183 6.086 1.00 85.69 100 ARG A CA 1
ATOM 753 C C . ARG A 1 100 ? 40.148 11.659 6.195 1.00 85.69 100 ARG A C 1
ATOM 755 O O . ARG A 1 100 ? 40.001 11.112 7.287 1.00 85.69 100 ARG A O 1
ATOM 762 N N . ARG A 1 101 ? 40.404 10.979 5.075 1.00 78.56 101 ARG A N 1
ATOM 763 C CA . ARG A 1 101 ? 40.659 9.533 5.051 1.00 78.56 101 ARG A CA 1
ATOM 764 C C . ARG A 1 101 ? 41.774 9.179 6.059 1.00 78.56 101 ARG A C 1
ATOM 766 O O . ARG A 1 101 ? 42.834 9.812 6.003 1.00 78.56 101 ARG A O 1
ATOM 773 N N . PRO A 1 102 ? 41.579 8.184 6.945 1.00 81.19 102 PRO A N 1
ATOM 774 C CA . PRO A 1 102 ? 42.642 7.675 7.805 1.00 81.19 102 PRO A CA 1
ATOM 775 C C . PRO A 1 102 ? 43.840 7.181 6.987 1.00 81.19 102 PRO A C 1
ATOM 777 O O . PRO A 1 102 ? 43.676 6.667 5.877 1.00 81.19 102 PRO A O 1
ATOM 780 N N . ASN A 1 103 ? 45.048 7.343 7.528 1.00 83.00 103 ASN A N 1
ATOM 781 C CA . ASN A 1 103 ? 46.248 6.817 6.882 1.00 83.00 103 ASN A CA 1
ATOM 782 C C . ASN A 1 103 ? 46.174 5.281 6.835 1.00 83.00 103 ASN A C 1
ATOM 784 O O . ASN A 1 103 ? 45.674 4.652 7.769 1.00 83.00 103 ASN A O 1
ATOM 788 N N . LEU A 1 104 ? 46.661 4.689 5.742 1.00 78.94 104 LEU A N 1
ATOM 789 C CA . LEU A 1 104 ? 46.760 3.235 5.617 1.00 78.94 104 LEU A CA 1
ATOM 790 C C . LEU A 1 104 ? 47.678 2.687 6.725 1.00 78.94 104 LEU A C 1
ATOM 792 O O . LEU A 1 104 ? 48.713 3.305 6.998 1.00 78.94 104 LEU A O 1
ATOM 796 N N . PRO A 1 105 ? 47.330 1.551 7.354 1.00 77.88 105 PRO A N 1
ATOM 797 C CA . PRO A 1 105 ? 48.255 0.868 8.246 1.00 77.88 105 PRO A CA 1
ATOM 798 C C . PRO A 1 105 ? 49.512 0.440 7.467 1.00 77.88 105 PRO A C 1
ATOM 800 O O . PRO A 1 105 ? 49.425 0.193 6.258 1.00 77.88 105 PRO A O 1
ATOM 803 N N . PRO A 1 106 ? 50.684 0.370 8.125 1.00 76.06 106 PRO A N 1
ATOM 804 C CA . PRO A 1 106 ? 51.909 -0.068 7.473 1.00 76.06 106 PRO A CA 1
ATOM 805 C C . PRO A 1 106 ? 51.722 -1.480 6.912 1.00 76.06 106 PRO A C 1
ATOM 807 O O . PRO A 1 106 ? 51.150 -2.350 7.571 1.00 76.06 106 PRO A O 1
ATOM 810 N N . ALA A 1 107 ? 52.192 -1.694 5.682 1.00 70.94 107 ALA A N 1
ATOM 811 C CA . ALA A 1 107 ? 52.195 -3.012 5.070 1.00 70.94 107 ALA A CA 1
ATOM 812 C C . ALA A 1 107 ? 53.025 -3.950 5.953 1.00 70.94 107 ALA A C 1
ATOM 814 O O . ALA A 1 107 ? 54.209 -3.700 6.180 1.00 70.94 107 ALA A O 1
ATOM 815 N N . MET A 1 108 ? 52.398 -5.005 6.474 1.00 60.50 108 MET A N 1
ATOM 816 C CA . MET A 1 108 ? 53.136 -6.058 7.156 1.00 60.50 108 MET A CA 1
ATOM 817 C C . MET A 1 108 ? 53.979 -6.772 6.101 1.00 60.50 108 MET A C 1
ATOM 819 O O . MET A 1 108 ? 53.441 -7.414 5.199 1.00 60.50 108 MET A O 1
ATOM 823 N N . SER A 1 109 ? 55.296 -6.591 6.170 1.00 61.06 109 SER A N 1
ATOM 824 C CA . SER A 1 109 ? 56.239 -7.441 5.454 1.00 61.06 109 SER A CA 1
ATOM 825 C C . SER A 1 109 ? 56.148 -8.842 6.054 1.00 61.06 109 SER A C 1
ATOM 827 O O . SER A 1 109 ? 56.346 -8.988 7.263 1.00 61.06 109 SER A O 1
ATOM 829 N N . ASN A 1 110 ? 55.804 -9.827 5.221 1.00 50.62 110 ASN A N 1
ATOM 830 C CA . ASN A 1 110 ? 55.918 -11.248 5.561 1.00 50.62 110 ASN A CA 1
ATOM 831 C C . ASN A 1 110 ? 57.378 -11.654 5.766 1.00 50.62 110 ASN A C 1
ATOM 833 O O . ASN A 1 110 ? 58.245 -11.055 5.087 1.00 50.62 110 ASN A O 1
#

Sequence (110 aa):
RSSDLPGGDNLHLAPPQPAKQFLISPPASPPVGWQQIDDATPIINYDLLYAVAKLGPGEKYELHAGTESTPSVVVHVCDSEAEDEEESKNSPKPKIIQTRRPNLPPAMSN

Radius of gyration: 30.15 Å; chains: 1; bounding box: 71×47×69 Å

Foldseek 3Di:
DDDDDPDDDPVVPPDPDPPPPPVVPPPPDDDDPDDDDPDPDDDDDVVVVVVVVPDDAPDKDFPAPDDPPGHTDIDHHHPPPPPPPPDPPPDPDDDDDDDDDDDDDDDDDD

InterPro domains:
  IPR006931 Calcipressin [PF04847] (9-103)
  IPR006931 Calcipressin [PTHR10300] (8-108)

Organism: Callorhinchus milii (NCBI:txid7868)